Protein AF-A0A958GPY2-F1 (afdb_monomer)

Structure (mmCIF, N/CA/C/O backbone):
data_AF-A0A958GPY2-F1
#
_entry.id   AF-A0A958GPY2-F1
#
loop_
_atom_site.group_PDB
_atom_site.id
_atom_site.type_symbol
_atom_site.label_atom_id
_atom_site.label_alt_id
_atom_site.label_comp_id
_atom_site.label_asym_id
_atom_site.label_entity_id
_atom_site.label_seq_id
_atom_site.pdbx_PDB_ins_code
_atom_site.Cartn_x
_atom_site.Cartn_y
_atom_site.Cartn_z
_atom_site.occupancy
_atom_site.B_iso_or_equiv
_atom_site.auth_seq_id
_atom_site.auth_comp_id
_atom_site.auth_asym_id
_atom_site.auth_atom_id
_atom_site.pdbx_PDB_model_num
ATOM 1 N N . MET A 1 1 ? -45.887 12.582 33.274 1.00 48.97 1 MET A N 1
ATOM 2 C CA . MET A 1 1 ? -44.550 12.176 33.762 1.00 48.97 1 MET A CA 1
ATOM 3 C C . MET A 1 1 ? -43.870 11.340 32.690 1.00 48.97 1 MET A C 1
ATOM 5 O O . MET A 1 1 ? -44.564 10.634 31.978 1.00 48.97 1 MET A O 1
ATOM 9 N N . SER A 1 2 ? -42.542 11.428 32.622 1.00 44.31 2 SER A N 1
ATOM 10 C CA . SER A 1 2 ? -41.626 10.800 31.658 1.00 44.31 2 SER A CA 1
ATOM 11 C C . SER A 1 2 ? -41.470 11.528 30.321 1.00 44.31 2 SER A C 1
ATOM 13 O O . SER A 1 2 ? -42.212 11.344 29.361 1.00 44.31 2 SER A O 1
ATOM 15 N N . LYS A 1 3 ? -40.467 12.408 30.313 1.00 44.25 3 LYS A N 1
ATOM 16 C CA . LYS A 1 3 ? -39.915 13.066 29.138 1.00 44.25 3 LYS A CA 1
ATOM 17 C C . LYS A 1 3 ? -39.282 12.006 28.230 1.00 44.25 3 LYS A C 1
ATOM 19 O O . LYS A 1 3 ? -38.476 11.206 28.693 1.00 44.25 3 LYS A O 1
ATOM 24 N N . LEU A 1 4 ? -39.596 12.061 26.938 1.00 57.66 4 LEU A N 1
ATOM 25 C CA . LEU A 1 4 ? -38.785 11.472 25.873 1.00 57.66 4 LEU A CA 1
ATOM 26 C C . LEU A 1 4 ? -37.444 12.213 25.833 1.00 57.66 4 LEU A C 1
ATOM 28 O O . LEU A 1 4 ? -37.274 13.196 25.115 1.00 57.66 4 LEU A O 1
ATOM 32 N N . GLN A 1 5 ? -36.510 11.769 26.668 1.00 51.25 5 GLN A N 1
ATOM 33 C CA . GLN A 1 5 ? -35.133 12.229 26.648 1.00 51.25 5 GLN A CA 1
ATOM 34 C C . GLN A 1 5 ? -34.439 11.537 25.474 1.00 51.25 5 GLN A C 1
ATOM 36 O O . GLN A 1 5 ? -34.057 10.371 25.550 1.00 51.25 5 GLN A O 1
ATOM 41 N N . LYS A 1 6 ? -34.338 12.258 24.350 1.00 50.97 6 LYS A N 1
ATOM 42 C CA . LYS A 1 6 ? -33.387 11.926 23.285 1.00 50.97 6 LYS A CA 1
ATOM 43 C C . LYS A 1 6 ? -31.999 11.785 23.926 1.00 50.97 6 LYS A C 1
ATOM 45 O O . LYS A 1 6 ? -31.639 12.658 24.718 1.00 50.97 6 LYS A O 1
ATOM 50 N N . PRO A 1 7 ? -31.215 10.742 23.603 1.00 49.75 7 PRO A N 1
ATOM 51 C CA . PRO A 1 7 ? -29.823 10.686 24.014 1.00 49.75 7 PRO A CA 1
ATOM 52 C C . PRO A 1 7 ? -29.046 11.733 23.208 1.00 49.75 7 PRO A C 1
ATOM 54 O O . PRO A 1 7 ? -28.557 11.480 22.109 1.00 49.75 7 PRO A O 1
ATOM 57 N N . GLU A 1 8 ? -28.995 12.946 23.744 1.00 53.12 8 GLU A N 1
ATOM 58 C CA . GLU A 1 8 ? -28.020 13.960 23.376 1.00 53.12 8 GLU A CA 1
ATOM 59 C C . GLU A 1 8 ? -26.649 13.478 23.869 1.00 53.12 8 GLU A C 1
ATOM 61 O O . GLU A 1 8 ? -26.471 13.235 25.061 1.00 53.12 8 GLU A O 1
ATOM 66 N N . GLY A 1 9 ? -25.686 13.308 22.957 1.00 47.44 9 GLY A N 1
ATOM 67 C CA . GLY A 1 9 ? -24.275 13.237 23.347 1.00 47.44 9 GLY A CA 1
ATOM 68 C C . GLY A 1 9 ? -23.523 11.918 23.156 1.00 47.44 9 GLY A C 1
ATOM 69 O O . GLY A 1 9 ? -22.598 11.660 23.916 1.00 47.44 9 GLY A O 1
ATOM 70 N N . GLN A 1 10 ? -23.789 11.128 22.110 1.00 43.34 10 GLN A N 1
ATOM 71 C CA . GLN A 1 10 ? -22.676 10.390 21.488 1.00 43.34 10 GLN A CA 1
ATOM 72 C C . GLN A 1 10 ? -21.969 11.324 20.506 1.00 43.34 10 GLN A C 1
ATOM 74 O O . GLN A 1 10 ? -22.075 11.188 19.291 1.00 43.34 10 GLN A O 1
ATOM 79 N N . VAL A 1 11 ? -21.240 12.304 21.046 1.00 50.75 11 VAL A N 1
ATOM 80 C CA . VAL A 1 11 ? -20.065 12.800 20.332 1.00 50.75 11 VAL A CA 1
ATOM 81 C C . VAL A 1 11 ? -19.183 11.568 20.214 1.00 50.75 11 VAL A C 1
ATOM 83 O O . VAL A 1 11 ? -18.716 11.049 21.226 1.00 50.75 11 VAL A O 1
ATOM 86 N N . THR A 1 12 ? -19.070 11.011 19.011 1.00 55.09 12 THR A N 1
ATOM 87 C CA . THR A 1 12 ? -18.103 9.961 18.710 1.00 55.09 12 THR A CA 1
ATOM 88 C C . THR A 1 12 ? -16.748 10.501 19.137 1.00 55.09 12 THR A C 1
ATOM 90 O O . THR A 1 12 ? -16.161 11.308 18.420 1.00 55.09 12 THR A O 1
ATOM 93 N N . VAL A 1 13 ? -16.276 10.133 20.329 1.00 56.69 13 VAL A N 1
ATOM 94 C CA . VAL A 1 13 ? -14.885 10.345 20.712 1.00 56.69 13 VAL A CA 1
ATOM 95 C C . VAL A 1 13 ? -14.119 9.415 19.789 1.00 56.69 13 VAL A C 1
ATOM 97 O O . VAL A 1 13 ? -13.968 8.225 20.062 1.00 56.69 13 VAL A O 1
ATOM 100 N N . VAL A 1 14 ? -13.783 9.925 18.605 1.00 62.81 14 VAL A N 1
ATOM 101 C CA . VAL A 1 14 ? -12.861 9.255 17.707 1.00 62.81 14 VAL A CA 1
ATOM 102 C C . VAL A 1 14 ? -11.581 9.163 18.515 1.00 62.81 14 VAL A C 1
ATOM 104 O O . VAL A 1 14 ? -11.037 10.175 18.945 1.00 62.81 14 VAL A O 1
ATOM 107 N N . ASP A 1 15 ? -11.191 7.936 18.837 1.00 77.19 15 ASP A N 1
ATOM 108 C CA . ASP A 1 15 ? -9.943 7.661 19.531 1.00 77.19 15 ASP A CA 1
ATOM 109 C C . ASP A 1 15 ? -8.811 8.401 18.790 1.00 77.19 15 ASP A C 1
ATOM 111 O O . ASP A 1 15 ? -8.599 8.121 17.601 1.00 77.19 15 ASP A O 1
ATOM 115 N N . PRO A 1 16 ? -8.109 9.347 19.443 1.00 82.31 16 PRO A N 1
ATOM 116 C CA . PRO A 1 16 ? -7.062 10.136 18.803 1.00 82.31 16 PRO A CA 1
ATOM 117 C C . PRO A 1 16 ? -5.996 9.268 18.123 1.00 82.31 16 PRO A C 1
ATOM 119 O O . PRO A 1 16 ? -5.425 9.665 17.106 1.00 82.31 16 PRO A O 1
ATOM 122 N N . GLU A 1 17 ? -5.747 8.057 18.637 1.00 83.88 17 GLU A N 1
ATOM 123 C CA . GLU A 1 17 ? -4.808 7.121 18.022 1.00 83.88 17 GLU A CA 1
ATOM 124 C C . GLU A 1 17 ? -5.321 6.593 16.672 1.00 83.88 17 GLU A C 1
ATOM 126 O O . GLU A 1 17 ? -4.564 6.532 15.695 1.00 83.88 17 GLU A O 1
ATOM 131 N N . ARG A 1 18 ? -6.617 6.260 16.592 1.00 85.31 18 ARG A N 1
ATOM 132 C CA . ARG A 1 18 ? -7.281 5.785 15.365 1.00 85.31 18 ARG A CA 1
ATOM 133 C C . ARG A 1 18 ? -7.282 6.854 14.283 1.00 85.31 18 ARG A C 1
ATOM 135 O O . ARG A 1 18 ? -6.992 6.555 13.125 1.00 85.31 18 ARG A O 1
ATOM 142 N N . GLU A 1 19 ? -7.570 8.093 14.663 1.00 86.62 19 GLU A N 1
ATOM 143 C CA . GLU A 1 19 ? -7.568 9.228 13.741 1.00 86.62 19 GLU A CA 1
ATOM 144 C C . GLU A 1 19 ? -6.160 9.521 13.214 1.00 86.62 19 GLU A C 1
ATOM 146 O O . GLU A 1 19 ? -5.962 9.665 12.006 1.00 86.62 19 GLU A O 1
ATOM 151 N N . ALA A 1 20 ? -5.153 9.503 14.092 1.00 88.69 20 ALA A N 1
ATOM 152 C CA . ALA A 1 20 ? -3.765 9.694 13.694 1.00 88.69 20 ALA A CA 1
ATOM 153 C C . ALA A 1 20 ? -3.267 8.579 12.753 1.00 88.69 20 ALA A C 1
ATOM 155 O O . ALA A 1 20 ? -2.532 8.855 11.802 1.00 88.69 20 ALA A O 1
ATOM 156 N N . ALA A 1 21 ? -3.669 7.325 12.983 1.00 87.06 21 ALA A N 1
ATOM 157 C CA . ALA A 1 21 ? -3.341 6.203 12.099 1.00 87.06 21 ALA A CA 1
ATOM 158 C C . ALA A 1 21 ? -3.999 6.323 10.728 1.00 87.06 21 ALA A C 1
ATOM 160 O O . ALA A 1 21 ? -3.343 6.094 9.707 1.00 87.06 21 ALA A O 1
ATOM 161 N N . LEU A 1 22 ? -5.267 6.735 10.688 1.00 89.00 22 LEU A N 1
ATOM 162 C CA . LEU A 1 22 ? -5.959 6.997 9.435 1.00 89.00 22 LEU A CA 1
ATOM 163 C C . LEU A 1 22 ? -5.300 8.149 8.670 1.00 89.00 22 LEU A C 1
ATOM 165 O O . LEU A 1 22 ? -5.066 8.024 7.470 1.00 89.00 22 LEU A O 1
ATOM 169 N N . ALA A 1 23 ? -4.947 9.240 9.353 1.00 91.31 23 ALA A N 1
ATOM 170 C CA . ALA A 1 23 ? -4.275 10.384 8.746 1.00 91.31 23 ALA A CA 1
ATOM 171 C C . ALA A 1 23 ? -2.906 10.002 8.158 1.00 91.31 23 ALA A C 1
ATOM 173 O O . ALA A 1 23 ? -2.614 10.348 7.012 1.00 91.31 23 ALA A O 1
ATOM 174 N N . ARG A 1 24 ? -2.089 9.231 8.895 1.00 91.56 24 ARG A N 1
ATOM 175 C CA . ARG A 1 24 ? -0.813 8.696 8.384 1.00 91.56 24 ARG A CA 1
ATOM 176 C C . ARG A 1 24 ? -1.021 7.786 7.175 1.00 91.56 24 ARG A C 1
ATOM 178 O O . ARG A 1 24 ? -0.339 7.957 6.169 1.00 91.56 24 ARG A O 1
ATOM 185 N N . SER A 1 25 ? -1.981 6.867 7.259 1.00 89.88 25 SER A N 1
ATOM 186 C CA . SER A 1 25 ? -2.289 5.917 6.183 1.00 89.88 25 SER A CA 1
ATOM 187 C C . SER A 1 25 ? -2.767 6.621 4.914 1.00 89.88 25 SER A C 1
ATOM 189 O O . SER A 1 25 ? -2.312 6.288 3.826 1.00 89.88 25 SER A O 1
ATOM 191 N N . ARG A 1 26 ? -3.638 7.631 5.042 1.00 91.06 26 ARG A N 1
ATOM 192 C CA . ARG A 1 26 ? -4.102 8.461 3.920 1.00 91.06 26 ARG A CA 1
ATOM 193 C C . ARG A 1 26 ? -2.971 9.253 3.292 1.00 91.06 26 ARG A C 1
ATOM 195 O O . ARG A 1 26 ? -2.823 9.215 2.080 1.00 91.06 26 ARG A O 1
ATOM 202 N N . LYS A 1 27 ? -2.154 9.921 4.110 1.00 90.81 27 LYS A N 1
ATOM 203 C CA . LYS A 1 27 ? -1.020 10.701 3.610 1.00 90.81 27 LYS A CA 1
ATOM 204 C C . LYS A 1 27 ? -0.045 9.818 2.835 1.00 90.81 27 LYS A C 1
ATOM 206 O O . LYS A 1 27 ? 0.393 10.202 1.761 1.00 90.81 27 LYS A O 1
ATOM 211 N N . LEU A 1 28 ? 0.276 8.633 3.357 1.00 88.06 28 LEU A N 1
ATOM 212 C CA . LEU A 1 28 ? 1.123 7.679 2.641 1.00 88.06 28 LEU A CA 1
ATOM 213 C C . LEU A 1 28 ? 0.460 7.177 1.360 1.00 88.06 28 LEU A C 1
ATOM 215 O O . LEU A 1 28 ? 1.112 7.173 0.328 1.00 88.06 28 LEU A O 1
ATOM 219 N N . ALA A 1 29 ? -0.825 6.828 1.392 1.00 87.50 29 ALA A N 1
ATOM 220 C CA . ALA A 1 29 ? -1.544 6.389 0.201 1.00 87.50 29 ALA A CA 1
ATOM 221 C C . ALA A 1 29 ? -1.609 7.463 -0.897 1.00 87.50 29 ALA A C 1
ATOM 223 O O . ALA A 1 29 ? -1.412 7.164 -2.070 1.00 87.50 29 ALA A O 1
ATOM 224 N N . GLU A 1 30 ? -1.849 8.722 -0.528 1.00 87.50 30 GLU A N 1
ATOM 225 C CA . GLU A 1 30 ? -1.818 9.845 -1.466 1.00 87.50 30 GLU A CA 1
ATOM 226 C C . GLU A 1 30 ? -0.424 10.032 -2.061 1.00 87.50 30 GLU A C 1
ATOM 228 O O . GLU A 1 30 ? -0.301 10.242 -3.269 1.00 87.50 30 GLU A O 1
ATOM 233 N N . LEU A 1 31 ? 0.617 9.903 -1.232 1.00 87.06 31 LEU A N 1
ATOM 234 C CA . LEU A 1 31 ? 1.997 9.996 -1.689 1.00 87.06 31 LEU A CA 1
ATOM 235 C C . LEU A 1 31 ? 2.343 8.873 -2.681 1.00 87.06 31 LEU A C 1
ATOM 237 O O . LEU A 1 31 ? 2.897 9.130 -3.753 1.00 87.06 31 LEU A O 1
ATOM 241 N N . LEU A 1 32 ? 1.977 7.639 -2.346 1.00 83.81 32 LEU A N 1
ATOM 242 C CA . LEU A 1 32 ? 2.304 6.449 -3.128 1.00 83.81 32 LEU A CA 1
ATOM 243 C C . LEU A 1 32 ? 1.545 6.381 -4.448 1.00 83.81 32 LEU A C 1
ATOM 245 O O . LEU A 1 32 ? 2.177 6.165 -5.477 1.00 83.81 32 LEU A O 1
ATOM 249 N N . ASP A 1 33 ? 0.248 6.710 -4.440 1.00 82.50 33 ASP A N 1
ATOM 250 C CA . ASP A 1 33 ? -0.633 6.445 -5.582 1.00 82.50 33 ASP A CA 1
ATOM 251 C C . ASP A 1 33 ? -1.049 7.711 -6.361 1.00 82.50 33 ASP A C 1
ATOM 253 O O . ASP A 1 33 ? -1.626 7.605 -7.447 1.00 82.50 33 ASP A O 1
ATOM 257 N N . SER A 1 34 ? -0.928 8.924 -5.789 1.00 80.25 34 SER A N 1
ATOM 258 C CA . SER A 1 34 ? -1.642 10.114 -6.312 1.00 80.25 34 SER A CA 1
ATOM 259 C C . SER A 1 34 ? -0.948 11.484 -6.160 1.00 80.25 34 SER A C 1
ATOM 261 O O . SER A 1 34 ? -1.630 12.509 -6.272 1.00 80.25 34 SER A O 1
ATOM 263 N N . 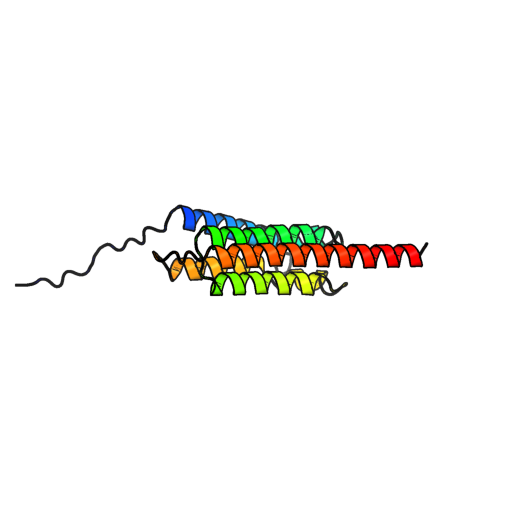THR A 1 35 ? 0.372 11.532 -5.955 1.00 80.38 35 THR A N 1
ATOM 264 C CA . THR A 1 35 ? 1.135 12.783 -5.730 1.00 80.38 35 THR A CA 1
ATOM 265 C C . THR A 1 35 ? 1.090 13.772 -6.900 1.00 80.38 35 THR A C 1
ATOM 267 O O . THR A 1 35 ? 0.865 14.964 -6.695 1.00 80.38 35 THR A O 1
ATOM 270 N N . PHE A 1 36 ? 1.303 13.308 -8.130 1.00 75.00 36 PHE A N 1
ATOM 271 C CA . PHE A 1 36 ? 1.476 14.137 -9.322 1.00 75.00 36 PHE A CA 1
ATOM 272 C C . PHE A 1 36 ? 0.287 13.989 -10.273 1.00 75.00 36 PHE A C 1
ATOM 274 O O . PHE A 1 36 ? -0.128 12.882 -10.603 1.00 75.00 36 PHE A O 1
ATOM 281 N N . GLN A 1 37 ? -0.271 15.105 -10.746 1.00 76.69 37 GLN A N 1
ATOM 282 C CA . GLN A 1 37 ? -1.277 15.087 -11.808 1.00 76.69 37 GLN A CA 1
ATOM 283 C C . GLN A 1 37 ? -0.590 15.163 -13.172 1.00 76.69 37 GLN A C 1
ATOM 285 O O . GLN A 1 37 ? 0.245 16.039 -13.395 1.00 76.69 37 GLN A O 1
ATOM 290 N N . VAL A 1 38 ? -0.960 14.270 -14.091 1.00 70.25 38 VAL A N 1
ATOM 291 C CA . VAL A 1 38 ? -0.412 14.286 -15.451 1.00 70.25 38 VAL A CA 1
ATOM 292 C C . VAL A 1 38 ? -1.030 15.452 -16.225 1.00 70.25 38 VAL A C 1
ATOM 294 O O . VAL A 1 38 ? -2.258 15.487 -16.374 1.00 70.25 38 VAL A O 1
ATOM 297 N N . PRO A 1 39 ? -0.226 16.402 -16.740 1.00 61.41 39 PRO A N 1
ATOM 298 C CA . PRO A 1 39 ? -0.743 17.528 -17.508 1.00 61.41 39 PRO A CA 1
ATOM 299 C C . PRO A 1 39 ? -1.511 17.028 -18.740 1.00 61.41 39 PRO A C 1
ATOM 301 O O . PRO A 1 39 ? -1.032 16.173 -19.478 1.00 61.41 39 PRO A O 1
ATOM 304 N N . GLY A 1 40 ? -2.726 17.543 -18.945 1.00 71.44 40 GLY A N 1
ATOM 305 C CA . GLY A 1 40 ? -3.605 17.130 -20.046 1.00 71.44 40 GLY A CA 1
ATOM 306 C C . GLY A 1 40 ? -4.510 15.926 -19.755 1.00 71.44 40 GLY A C 1
ATOM 307 O O . GLY A 1 40 ? -5.297 15.554 -20.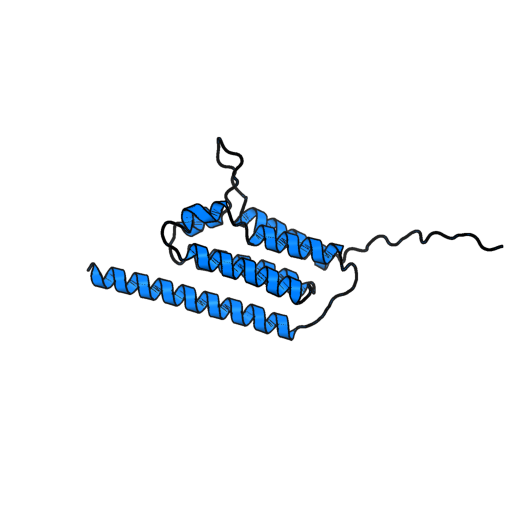622 1.00 71.44 40 GLY A O 1
ATOM 308 N N . THR A 1 41 ? -4.468 15.337 -18.551 1.00 74.06 41 THR A N 1
ATOM 309 C CA . THR A 1 41 ? -5.407 14.273 -18.149 1.00 74.06 41 THR A CA 1
ATOM 310 C C . THR A 1 41 ? -5.938 14.458 -16.717 1.00 74.06 41 THR A C 1
ATOM 312 O O . THR A 1 41 ? -5.428 15.257 -15.930 1.00 74.06 41 THR A O 1
ATOM 315 N N . ASN A 1 42 ? -6.973 13.692 -16.353 1.00 72.56 42 ASN A N 1
ATOM 316 C CA . ASN A 1 42 ? -7.470 13.600 -14.971 1.00 72.56 42 ASN A CA 1
ATOM 317 C C . ASN A 1 42 ? -6.736 12.527 -14.142 1.00 72.56 42 ASN A C 1
ATOM 319 O O . ASN A 1 42 ? -7.127 12.250 -13.005 1.00 72.56 42 ASN A O 1
ATOM 323 N N . PHE A 1 43 ? -5.697 11.899 -14.701 1.00 69.50 43 PHE A N 1
ATOM 324 C CA . PHE A 1 43 ? -4.956 10.843 -14.025 1.00 69.50 43 PHE A CA 1
ATOM 325 C C . PHE A 1 43 ? -3.936 11.428 -13.047 1.00 69.50 43 PHE A C 1
ATOM 327 O O . PHE A 1 43 ? -3.268 12.431 -13.313 1.00 69.50 43 PHE A O 1
ATOM 334 N N . ARG A 1 44 ? -3.840 10.777 -11.885 1.00 74.94 44 ARG A N 1
ATOM 335 C CA . ARG A 1 44 ? -2.860 11.080 -10.842 1.00 74.94 44 ARG A CA 1
ATOM 336 C C . ARG A 1 44 ? -1.957 9.878 -10.662 1.00 74.94 44 ARG A C 1
ATOM 338 O O . ARG A 1 44 ? -2.482 8.780 -10.477 1.00 74.94 44 ARG A O 1
ATOM 345 N N . ILE A 1 45 ? -0.662 10.141 -10.682 1.00 72.50 45 ILE A N 1
ATOM 346 C CA . ILE A 1 45 ? 0.432 9.197 -10.522 1.00 72.50 45 ILE A CA 1
ATOM 347 C C . IL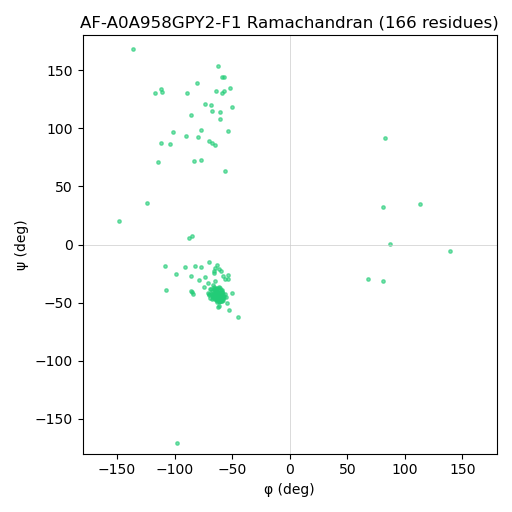E A 1 45 ? 1.104 9.507 -9.190 1.00 72.50 45 ILE A C 1
ATOM 349 O O . ILE A 1 45 ? 1.355 10.674 -8.895 1.00 72.50 45 ILE A O 1
ATOM 353 N N . GLY A 1 46 ? 1.393 8.507 -8.371 1.00 75.69 46 GLY A N 1
ATOM 354 C CA . GLY A 1 46 ? 2.172 8.734 -7.162 1.00 75.69 46 GLY A CA 1
ATOM 355 C C . GLY A 1 46 ? 3.646 8.399 -7.325 1.00 75.69 46 GLY A C 1
ATOM 356 O O . GLY A 1 46 ? 4.151 8.213 -8.430 1.00 75.69 46 GLY A O 1
ATOM 357 N N . VAL A 1 47 ? 4.359 8.398 -6.204 1.00 77.62 47 VAL A N 1
ATOM 358 C CA . VAL A 1 47 ? 5.807 8.171 -6.191 1.00 77.62 47 VAL A CA 1
ATOM 359 C C . VAL A 1 47 ? 6.147 6.745 -6.649 1.00 77.62 47 VAL A C 1
ATOM 361 O O . VAL A 1 47 ? 7.237 6.538 -7.173 1.00 77.62 47 VAL A O 1
ATOM 364 N N . GLU A 1 48 ? 5.214 5.791 -6.546 1.00 73.81 48 GLU A N 1
ATOM 365 C CA . GLU A 1 48 ? 5.411 4.406 -6.998 1.00 73.81 48 GLU A CA 1
ATOM 366 C C . GLU A 1 48 ? 5.832 4.316 -8.463 1.00 73.81 48 GLU A C 1
ATOM 368 O O . GLU A 1 48 ? 6.855 3.703 -8.737 1.00 73.81 48 GLU A O 1
ATOM 373 N N . ALA A 1 49 ? 5.191 5.052 -9.373 1.00 70.38 49 ALA A N 1
ATOM 374 C CA . ALA A 1 49 ? 5.555 5.015 -10.793 1.00 70.38 49 ALA A CA 1
ATOM 375 C C . ALA A 1 49 ? 6.969 5.549 -11.089 1.00 70.38 49 ALA A C 1
ATOM 377 O O . ALA A 1 49 ? 7.530 5.282 -12.146 1.00 70.38 49 ALA A O 1
ATOM 378 N N . ILE A 1 50 ? 7.551 6.343 -10.182 1.00 73.94 50 ILE A N 1
ATOM 379 C CA . ILE A 1 50 ? 8.939 6.807 -10.305 1.00 73.94 50 ILE A CA 1
ATOM 380 C C . ILE A 1 50 ? 9.890 5.741 -9.755 1.00 73.94 50 ILE A C 1
ATOM 382 O O .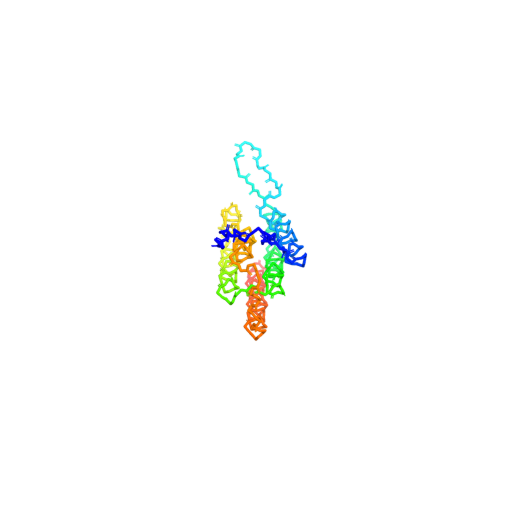 ILE A 1 50 ? 10.933 5.483 -10.352 1.00 73.94 50 ILE A O 1
ATOM 386 N N . ILE A 1 51 ? 9.547 5.123 -8.620 1.00 70.19 51 ILE A N 1
ATOM 387 C CA . ILE A 1 51 ? 10.374 4.083 -7.993 1.00 70.19 51 ILE A CA 1
ATOM 388 C C . ILE A 1 51 ? 10.338 2.789 -8.836 1.00 70.19 51 ILE A C 1
ATOM 390 O O . ILE A 1 51 ? 11.362 2.120 -8.952 1.00 70.19 51 ILE A O 1
ATOM 394 N N . GLY A 1 52 ? 9.213 2.487 -9.495 1.00 64.88 52 GLY A N 1
ATOM 395 C CA . GLY A 1 52 ? 9.013 1.348 -10.400 1.00 64.88 52 GLY A CA 1
ATOM 396 C C . GLY A 1 52 ? 9.927 1.341 -11.630 1.00 64.88 52 GLY A C 1
ATOM 397 O O . GLY A 1 52 ? 10.239 0.279 -12.156 1.00 64.88 52 GLY A O 1
ATOM 398 N N . LEU A 1 53 ? 10.491 2.494 -12.017 1.00 67.88 53 LEU A N 1
ATOM 399 C CA . LEU A 1 53 ? 11.502 2.573 -13.084 1.00 67.88 53 LEU A CA 1
ATOM 400 C C . LEU A 1 53 ? 12.796 1.810 -12.752 1.00 67.88 53 LEU A C 1
ATOM 402 O O . LEU A 1 53 ? 13.600 1.539 -13.646 1.00 67.88 53 LEU A O 1
ATOM 406 N N . LEU A 1 54 ? 13.027 1.494 -11.474 1.00 68.69 54 LEU A N 1
ATOM 407 C CA . LEU A 1 54 ? 14.142 0.670 -11.020 1.00 68.69 54 LEU A CA 1
ATOM 408 C C . LEU A 1 54 ? 13.648 -0.758 -10.737 1.00 68.69 54 LEU A C 1
ATOM 410 O O . LEU A 1 54 ? 13.163 -1.016 -9.629 1.00 68.69 54 LEU A O 1
ATOM 414 N N . PRO A 1 55 ? 13.803 -1.702 -11.686 1.00 66.31 55 PRO A N 1
ATOM 415 C CA . PRO A 1 55 ? 13.283 -3.057 -11.530 1.00 66.31 55 PRO A CA 1
ATOM 416 C C . PRO A 1 55 ? 13.840 -3.729 -10.268 1.00 66.31 55 PRO A C 1
ATOM 418 O O . PRO A 1 55 ? 15.044 -3.687 -9.998 1.00 66.31 55 PRO A O 1
ATOM 421 N N . GLY A 1 56 ? 12.953 -4.330 -9.470 1.00 66.06 56 GLY A N 1
ATOM 422 C CA . GLY A 1 56 ? 13.281 -5.029 -8.224 1.00 66.06 56 GLY A CA 1
ATOM 423 C C . GLY A 1 56 ? 13.470 -4.135 -6.989 1.00 66.06 56 GLY A C 1
ATOM 424 O O . GLY A 1 56 ? 13.142 -4.565 -5.884 1.00 66.06 56 GLY A O 1
ATOM 425 N N . VAL A 1 57 ? 13.950 -2.892 -7.135 1.00 70.44 57 VAL A N 1
ATOM 426 C CA . VAL A 1 57 ? 14.040 -1.926 -6.015 1.00 70.44 57 VAL A CA 1
ATOM 427 C C . VAL A 1 57 ? 12.708 -1.200 -5.827 1.00 70.44 57 VAL A C 1
ATOM 429 O O . VAL A 1 57 ? 12.254 -1.040 -4.692 1.00 70.44 57 VAL A O 1
ATOM 432 N N . GLY A 1 58 ? 12.076 -0.828 -6.945 1.00 70.62 58 GLY A N 1
ATOM 433 C CA . GLY A 1 58 ? 10.722 -0.287 -7.038 1.00 70.62 58 GLY A CA 1
ATOM 434 C C . GLY A 1 58 ? 9.717 -1.043 -6.193 1.00 70.62 58 GLY A C 1
ATOM 435 O O . GLY A 1 58 ? 9.172 -0.534 -5.208 1.00 70.62 58 GLY A O 1
ATOM 436 N N . ASP A 1 59 ? 9.576 -2.310 -6.554 1.00 73.25 59 ASP A N 1
ATOM 437 C CA . ASP A 1 59 ? 8.583 -3.224 -6.006 1.00 73.25 59 ASP A CA 1
ATOM 438 C C . ASP A 1 59 ? 8.807 -3.490 -4.516 1.00 73.25 59 ASP A C 1
ATOM 440 O O . ASP A 1 59 ? 7.853 -3.572 -3.738 1.00 73.25 59 ASP A O 1
ATOM 444 N N . ALA A 1 60 ? 10.071 -3.588 -4.088 1.00 75.06 60 ALA A N 1
ATOM 445 C CA . ALA A 1 60 ? 10.423 -3.824 -2.693 1.00 75.06 60 ALA A CA 1
ATOM 446 C C . ALA A 1 60 ? 10.038 -2.633 -1.801 1.00 75.06 60 ALA A C 1
ATOM 448 O O . ALA A 1 60 ? 9.453 -2.821 -0.730 1.00 75.06 60 ALA A O 1
ATOM 449 N N . VAL A 1 61 ? 10.338 -1.405 -2.241 1.00 79.44 61 VAL A N 1
ATOM 450 C CA . VAL A 1 61 ? 10.022 -0.185 -1.485 1.00 79.44 61 VAL A CA 1
ATOM 451 C C . VAL A 1 61 ? 8.512 0.052 -1.440 1.00 79.44 61 VAL A C 1
ATOM 453 O O . VAL A 1 61 ? 7.977 0.292 -0.355 1.00 79.44 61 VAL A O 1
ATOM 456 N N . SER A 1 62 ? 7.812 -0.073 -2.573 1.00 77.75 62 SER A N 1
ATOM 457 C CA . SER A 1 62 ? 6.346 0.049 -2.623 1.00 77.75 62 SER A CA 1
ATOM 458 C C . SER A 1 62 ? 5.666 -0.994 -1.725 1.00 77.75 62 SER A C 1
ATOM 460 O O . SER A 1 62 ? 4.863 -0.642 -0.855 1.00 77.75 62 SER A O 1
ATOM 462 N N . SER A 1 63 ? 6.065 -2.267 -1.824 1.00 80.31 63 SER A N 1
ATOM 463 C CA . SER A 1 63 ? 5.495 -3.346 -1.004 1.00 80.31 63 SER A CA 1
ATOM 464 C C . SER A 1 63 ? 5.732 -3.127 0.493 1.00 80.31 63 SER A C 1
ATOM 466 O O . SER A 1 63 ? 4.861 -3.411 1.325 1.00 80.31 63 SER A O 1
ATOM 468 N N . MET A 1 64 ? 6.897 -2.588 0.866 1.00 82.69 64 MET A N 1
ATOM 469 C CA . MET A 1 64 ? 7.222 -2.262 2.254 1.00 82.69 64 MET A CA 1
ATOM 470 C C . MET A 1 64 ? 6.338 -1.128 2.795 1.00 82.69 64 MET A C 1
ATOM 472 O O . MET A 1 64 ? 5.812 -1.234 3.907 1.00 82.69 64 MET A O 1
ATOM 476 N N . LEU A 1 65 ? 6.118 -0.072 2.008 1.00 85.12 65 LEU A N 1
ATOM 477 C CA . LEU A 1 65 ? 5.255 1.051 2.392 1.00 85.12 65 LEU A CA 1
ATOM 478 C C . LEU A 1 65 ? 3.771 0.650 2.435 1.00 85.12 65 LEU A C 1
ATOM 480 O O . LEU A 1 65 ? 3.062 0.997 3.383 1.00 85.12 65 LEU A O 1
ATOM 484 N N . SER A 1 66 ? 3.331 -0.184 1.497 1.00 85.50 66 SER A N 1
ATOM 485 C CA . SER A 1 66 ? 2.008 -0.813 1.497 1.00 85.50 66 SER A CA 1
ATOM 486 C C . SER A 1 66 ? 1.763 -1.649 2.759 1.00 85.50 66 SER A C 1
ATOM 488 O O . SER A 1 66 ? 0.719 -1.548 3.416 1.00 85.50 66 SER A O 1
ATOM 490 N N . THR A 1 67 ? 2.761 -2.443 3.157 1.00 86.19 67 THR A N 1
ATOM 491 C CA . THR A 1 67 ? 2.717 -3.264 4.377 1.00 86.19 67 THR A CA 1
ATOM 492 C C . THR A 1 67 ? 2.642 -2.399 5.639 1.00 86.19 67 THR A C 1
ATOM 494 O O . THR A 1 67 ? 1.992 -2.784 6.612 1.00 86.19 67 THR A O 1
ATOM 497 N N . TYR A 1 68 ? 3.231 -1.199 5.635 1.00 89.00 68 TYR A N 1
ATOM 498 C CA . TYR A 1 68 ? 3.112 -0.262 6.754 1.00 89.00 68 TYR A CA 1
ATOM 499 C C . TYR A 1 68 ? 1.672 0.243 6.955 1.00 89.00 68 TYR A C 1
ATOM 501 O O . TYR A 1 68 ? 1.210 0.330 8.093 1.00 89.00 68 TYR A O 1
ATOM 509 N N . ILE A 1 69 ? 0.921 0.506 5.879 1.00 88.25 69 ILE A N 1
ATOM 510 C CA . ILE A 1 69 ? -0.503 0.883 5.975 1.00 88.25 69 ILE A CA 1
ATOM 511 C C . ILE A 1 69 ? -1.324 -0.260 6.593 1.00 88.25 69 ILE A C 1
ATOM 513 O O . ILE A 1 69 ? -2.177 -0.032 7.455 1.00 88.25 69 ILE A O 1
ATOM 517 N N . LEU A 1 70 ? -1.037 -1.506 6.201 1.00 88.50 70 LEU A N 1
ATOM 518 C CA . LEU A 1 70 ? -1.629 -2.696 6.818 1.00 88.50 70 LEU A CA 1
ATOM 519 C C . LEU A 1 70 ? -1.268 -2.805 8.311 1.00 88.50 70 LEU A C 1
ATOM 521 O O . LEU A 1 70 ? -2.127 -3.132 9.134 1.00 88.50 70 LEU A O 1
ATOM 525 N N . TYR A 1 71 ? -0.019 -2.497 8.669 1.00 88.44 71 TYR A N 1
ATOM 526 C CA . TYR A 1 71 ? 0.444 -2.496 10.054 1.00 88.44 71 TYR A CA 1
ATOM 527 C C . TYR A 1 71 ? -0.285 -1.453 10.912 1.00 88.44 71 TYR A C 1
ATOM 529 O O . TYR A 1 71 ? -0.770 -1.791 11.991 1.00 88.44 71 TYR A O 1
ATOM 537 N N . GLU A 1 72 ? -0.411 -0.212 10.434 1.00 87.44 72 GLU A N 1
ATOM 538 C CA . GLU A 1 72 ? -1.150 0.854 11.124 1.00 87.44 72 GLU A CA 1
ATOM 539 C C . GLU A 1 72 ? -2.613 0.461 11.352 1.00 87.44 72 GLU A C 1
ATOM 541 O O . GLU A 1 72 ? -3.101 0.563 12.479 1.00 87.44 72 GLU A O 1
ATOM 546 N N . ALA A 1 73 ? -3.289 -0.070 10.325 1.00 85.81 73 ALA A N 1
ATOM 547 C CA . ALA A 1 73 ? -4.676 -0.525 10.426 1.00 85.81 73 ALA A CA 1
ATOM 548 C C . ALA A 1 73 ? -4.872 -1.572 11.527 1.00 85.81 73 ALA A C 1
ATOM 550 O O . ALA A 1 73 ? -5.829 -1.525 12.301 1.00 85.81 73 ALA A O 1
ATOM 551 N N . ALA A 1 74 ? -3.950 -2.519 11.623 1.00 83.88 74 ALA A N 1
ATOM 552 C CA . ALA A 1 74 ? -4.032 -3.549 12.636 1.00 83.88 74 ALA A CA 1
ATOM 553 C C . ALA A 1 74 ? -3.573 -3.082 14.021 1.00 83.88 74 ALA A C 1
ATOM 555 O O . ALA A 1 74 ? -4.137 -3.552 15.009 1.00 83.88 74 ALA A O 1
ATOM 556 N N . ARG A 1 75 ? -2.624 -2.137 14.122 1.00 85.25 75 ARG A N 1
ATOM 557 C CA . ARG A 1 75 ? -2.262 -1.515 15.408 1.00 85.25 75 ARG A CA 1
ATOM 558 C C . ARG A 1 75 ? -3.475 -0.846 16.045 1.00 85.25 75 ARG A C 1
ATOM 560 O O . ARG A 1 75 ? -3.692 -0.998 17.240 1.00 85.25 75 ARG A O 1
ATOM 567 N N . VAL A 1 76 ? -4.312 -0.201 15.233 1.00 83.81 76 VAL A N 1
ATOM 568 C CA . VAL A 1 76 ? -5.549 0.436 15.707 1.00 83.81 76 VAL A CA 1
ATOM 569 C C . VAL A 1 76 ? -6.754 -0.509 15.807 1.00 83.81 76 VAL A C 1
ATOM 571 O O . VAL A 1 76 ? -7.876 -0.089 16.114 1.00 83.81 76 VAL A O 1
ATOM 574 N N . GLY A 1 77 ? -6.524 -1.809 15.605 1.00 79.94 77 GLY A N 1
ATOM 575 C CA . GLY A 1 77 ? -7.495 -2.866 15.868 1.00 79.94 77 GLY A CA 1
ATOM 576 C C . GLY A 1 77 ? -8.540 -3.077 14.773 1.00 79.94 77 GLY A C 1
ATOM 577 O O . GLY A 1 77 ? -9.675 -3.435 15.101 1.00 79.94 77 GLY A O 1
ATOM 578 N N . ALA A 1 78 ? -8.192 -2.859 13.498 1.00 83.75 78 ALA A N 1
ATOM 579 C CA . ALA A 1 78 ? -9.047 -3.235 12.371 1.00 83.75 78 ALA A CA 1
ATOM 580 C C . ALA A 1 78 ? -9.382 -4.739 12.393 1.00 83.75 78 ALA A C 1
ATOM 582 O O . ALA A 1 78 ? -8.553 -5.574 12.767 1.00 83.75 78 ALA A O 1
ATOM 583 N N . SER A 1 79 ? -10.601 -5.109 11.981 1.00 84.81 79 SER A N 1
ATOM 584 C CA . SER A 1 79 ? -11.013 -6.515 11.974 1.00 84.81 79 SER A CA 1
ATOM 585 C C . SER A 1 79 ? -10.164 -7.378 11.039 1.00 84.81 79 SER A C 1
ATOM 587 O O . SER A 1 79 ? -9.662 -6.924 10.009 1.00 84.81 79 SER A O 1
ATOM 589 N N . ARG A 1 80 ? -10.078 -8.680 11.353 1.00 82.62 80 ARG A N 1
ATOM 590 C CA . ARG A 1 80 ? -9.402 -9.680 10.506 1.00 82.62 80 ARG A CA 1
ATOM 591 C C . ARG A 1 80 ? -9.864 -9.611 9.051 1.00 82.62 80 ARG A C 1
ATOM 593 O O . ARG A 1 80 ? -9.042 -9.690 8.150 1.00 82.62 80 ARG A O 1
ATOM 600 N N . THR A 1 81 ? -11.164 -9.437 8.819 1.00 85.06 81 THR A N 1
ATOM 601 C CA . THR A 1 81 ? -11.730 -9.336 7.469 1.00 85.06 81 THR A CA 1
ATOM 602 C C . THR A 1 81 ? -11.165 -8.136 6.715 1.00 85.06 81 THR A C 1
ATOM 604 O O . THR A 1 81 ? -10.812 -8.262 5.544 1.00 85.06 81 THR A O 1
ATOM 607 N N . THR A 1 82 ? -11.040 -6.987 7.380 1.00 88.19 82 THR A N 1
ATOM 608 C CA . THR A 1 82 ? -10.448 -5.778 6.799 1.00 88.19 82 THR A CA 1
ATOM 609 C C . THR A 1 82 ? -8.960 -5.975 6.520 1.00 88.19 82 THR A C 1
ATOM 611 O O . THR A 1 82 ? -8.521 -5.686 5.412 1.00 88.19 82 THR A O 1
ATOM 614 N N . LEU A 1 83 ? -8.209 -6.575 7.448 1.00 87.50 83 LEU A N 1
ATOM 615 C CA . LEU A 1 83 ? -6.784 -6.869 7.250 1.00 87.50 83 LEU A CA 1
ATOM 616 C C . LEU A 1 83 ? -6.528 -7.849 6.103 1.00 87.50 83 LEU A C 1
ATOM 618 O O . LEU A 1 83 ? -5.640 -7.617 5.292 1.00 87.50 83 LEU A O 1
ATOM 622 N N . VAL A 1 84 ? -7.329 -8.910 5.985 1.00 88.12 84 VAL A N 1
ATOM 623 C CA . VAL A 1 84 ? -7.227 -9.870 4.873 1.00 88.12 84 VAL A CA 1
ATOM 624 C C . VAL A 1 84 ? -7.540 -9.196 3.536 1.00 88.12 84 VAL A C 1
ATOM 626 O O . VAL A 1 84 ? -6.846 -9.438 2.553 1.00 88.12 84 VAL A O 1
ATOM 629 N N . ARG A 1 85 ? -8.548 -8.316 3.486 1.00 89.62 85 ARG A N 1
ATOM 630 C CA . ARG A 1 85 ? -8.861 -7.536 2.275 1.00 89.62 85 ARG A CA 1
ATOM 631 C C . ARG A 1 85 ? -7.732 -6.585 1.904 1.00 89.62 85 ARG A C 1
ATOM 633 O O . ARG A 1 85 ? -7.396 -6.479 0.730 1.00 89.62 85 ARG A O 1
ATOM 640 N N . MET A 1 86 ? -7.150 -5.918 2.898 1.00 90.75 86 MET A N 1
ATOM 641 C CA . MET A 1 86 ? -6.023 -5.022 2.676 1.00 90.75 86 MET A CA 1
ATOM 642 C C . MET A 1 86 ? -4.804 -5.781 2.158 1.00 90.75 86 MET A C 1
ATOM 644 O O . MET A 1 86 ? -4.207 -5.375 1.167 1.00 90.75 86 MET A O 1
ATOM 648 N N . PHE A 1 87 ? -4.490 -6.922 2.773 1.00 89.62 87 PHE A N 1
ATOM 649 C CA . PHE A 1 87 ? -3.435 -7.820 2.321 1.00 89.62 87 PHE A CA 1
ATOM 650 C C . PHE A 1 87 ? -3.663 -8.305 0.882 1.00 89.62 87 PHE A C 1
ATOM 652 O O . PHE A 1 87 ? -2.738 -8.284 0.080 1.00 89.62 87 PHE A O 1
ATOM 659 N N . GLY A 1 88 ? -4.898 -8.669 0.525 1.00 89.62 88 GLY A N 1
ATOM 660 C CA . GLY A 1 88 ? -5.246 -9.058 -0.843 1.00 89.62 88 GLY A CA 1
ATOM 661 C C . GLY A 1 88 ? -5.008 -7.948 -1.872 1.00 89.62 88 GLY A C 1
ATOM 662 O O . GLY A 1 88 ? -4.544 -8.244 -2.968 1.00 89.62 88 GLY A O 1
ATOM 663 N N . ASN A 1 89 ? -5.266 -6.682 -1.519 1.00 89.69 89 ASN A N 1
ATOM 664 C CA . ASN A 1 89 ? -4.949 -5.554 -2.401 1.00 89.69 89 ASN A CA 1
ATOM 665 C C . ASN A 1 89 ? -3.439 -5.416 -2.623 1.00 89.69 89 ASN A C 1
ATOM 667 O O . ASN A 1 89 ? -3.040 -5.205 -3.759 1.00 89.69 89 ASN A O 1
ATOM 671 N N . ILE A 1 90 ? -2.626 -5.568 -1.569 1.00 87.06 90 ILE A N 1
ATOM 672 C CA . ILE A 1 90 ? -1.155 -5.524 -1.670 1.00 87.06 90 ILE A CA 1
ATOM 673 C C . ILE A 1 90 ? -0.665 -6.672 -2.549 1.00 87.06 90 ILE A C 1
ATOM 675 O O . ILE A 1 90 ? 0.084 -6.455 -3.486 1.00 87.06 90 ILE A O 1
ATOM 679 N N . LEU A 1 91 ? -1.132 -7.895 -2.288 1.00 85.56 91 LEU A N 1
ATOM 680 C CA . LEU A 1 91 ? -0.713 -9.066 -3.053 1.00 85.56 91 LEU A CA 1
ATOM 681 C C . LEU A 1 91 ? -1.055 -8.929 -4.540 1.00 85.56 91 LEU A C 1
ATOM 683 O O . LEU A 1 91 ? -0.245 -9.280 -5.389 1.00 85.56 91 LEU A O 1
ATOM 687 N N . PHE A 1 92 ? -2.251 -8.436 -4.856 1.00 85.75 92 PHE A N 1
ATOM 688 C CA . PHE A 1 92 ? -2.669 -8.225 -6.238 1.00 85.75 92 PHE A CA 1
ATOM 689 C C . PHE A 1 92 ? -1.792 -7.190 -6.948 1.00 85.75 92 PHE A C 1
ATOM 691 O O . PHE A 1 92 ? -1.380 -7.421 -8.079 1.00 85.75 92 PHE A O 1
ATOM 698 N N . ASP A 1 93 ? -1.492 -6.091 -6.262 1.00 79.81 93 ASP A N 1
ATOM 699 C CA . ASP A 1 93 ? -0.627 -5.023 -6.751 1.00 79.81 93 ASP A CA 1
ATOM 700 C C . ASP A 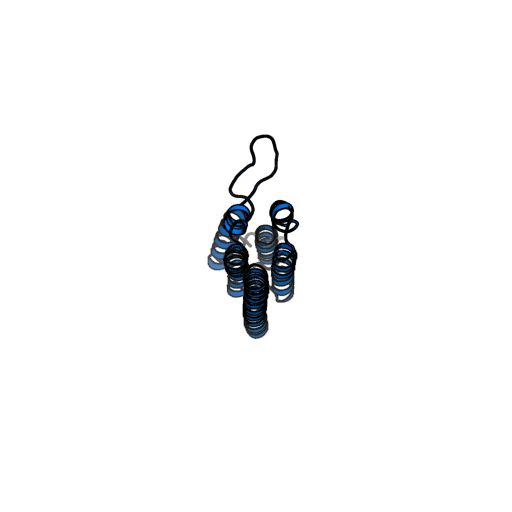1 93 ? 0.792 -5.527 -7.037 1.00 79.81 93 ASP A C 1
ATOM 702 O O . ASP A 1 93 ? 1.256 -5.469 -8.174 1.00 79.81 93 ASP A O 1
ATOM 706 N N . THR A 1 94 ? 1.414 -6.189 -6.055 1.00 78.94 94 THR A N 1
ATOM 707 C CA . THR A 1 94 ? 2.746 -6.779 -6.217 1.00 78.94 94 THR A CA 1
ATOM 708 C C . THR A 1 94 ? 2.780 -7.804 -7.354 1.00 78.94 94 THR A C 1
ATOM 710 O O . THR A 1 94 ? 3.735 -7.835 -8.119 1.00 78.94 94 THR A O 1
ATOM 713 N N . LEU A 1 95 ? 1.751 -8.649 -7.505 1.00 79.75 95 LEU A N 1
ATOM 714 C CA . LEU A 1 95 ? 1.708 -9.643 -8.585 1.00 79.75 95 LEU A CA 1
ATOM 715 C C . LEU A 1 95 ? 1.586 -9.014 -9.977 1.00 79.75 95 LEU A C 1
ATOM 717 O O . LEU A 1 95 ? 2.141 -9.558 -10.930 1.00 79.75 95 LEU A O 1
ATOM 721 N N . ILE A 1 96 ? 0.863 -7.900 -10.103 1.00 77.88 96 ILE A N 1
ATOM 722 C CA . ILE A 1 96 ? 0.772 -7.159 -11.364 1.00 77.88 96 ILE A CA 1
ATOM 723 C C . ILE A 1 96 ? 2.098 -6.467 -11.680 1.00 77.88 96 ILE A C 1
ATOM 725 O O . ILE A 1 96 ? 2.540 -6.540 -12.827 1.00 77.88 96 ILE A O 1
ATOM 729 N N . GLY A 1 97 ? 2.753 -5.875 -10.675 1.00 71.94 97 GLY A N 1
ATOM 730 C CA . GLY A 1 97 ? 4.062 -5.229 -10.823 1.00 71.94 97 GLY A CA 1
ATOM 731 C C . GLY A 1 97 ? 5.156 -6.169 -11.345 1.00 71.94 97 GLY A C 1
ATOM 732 O O . GLY A 1 97 ? 6.051 -5.747 -12.068 1.00 71.94 97 GLY A O 1
ATOM 733 N N . LEU A 1 98 ? 5.042 -7.480 -11.094 1.00 73.12 98 LEU A N 1
ATOM 734 C CA . LEU A 1 98 ? 5.992 -8.480 -11.602 1.00 73.12 98 LEU A CA 1
ATOM 735 C C . LEU A 1 98 ? 5.922 -8.718 -13.116 1.00 73.12 98 LEU A C 1
ATOM 737 O O . LEU A 1 98 ? 6.814 -9.374 -13.655 1.00 73.12 98 LEU A O 1
ATOM 741 N N . ILE A 1 99 ? 4.864 -8.274 -13.801 1.00 72.81 99 ILE A N 1
ATOM 742 C CA . ILE A 1 99 ? 4.706 -8.493 -15.240 1.00 72.81 99 ILE A CA 1
ATOM 743 C C . ILE A 1 99 ? 5.439 -7.367 -15.988 1.00 72.81 99 ILE A C 1
ATOM 745 O O . ILE A 1 99 ? 4.958 -6.229 -15.987 1.00 72.81 99 ILE A O 1
ATOM 749 N N . PRO A 1 100 ? 6.551 -7.657 -16.694 1.00 64.31 100 PRO A N 1
ATOM 750 C CA . PRO A 1 100 ? 7.276 -6.643 -17.455 1.00 64.31 100 PRO A CA 1
ATOM 751 C C . PRO A 1 100 ? 6.357 -6.001 -18.500 1.00 64.31 100 PRO A C 1
ATOM 753 O O . PRO A 1 100 ? 5.522 -6.689 -19.090 1.00 64.31 100 PRO A O 1
ATOM 756 N N . LEU A 1 101 ? 6.512 -4.697 -18.747 1.00 65.69 101 LEU A N 1
ATOM 757 C CA . LEU A 1 101 ? 5.672 -3.857 -19.624 1.00 65.69 101 LEU A CA 1
ATOM 758 C C . LEU A 1 101 ? 4.229 -3.611 -19.148 1.00 65.69 101 LEU A C 1
ATOM 760 O O . LEU A 1 101 ? 3.656 -2.577 -19.485 1.00 65.69 101 LEU A O 1
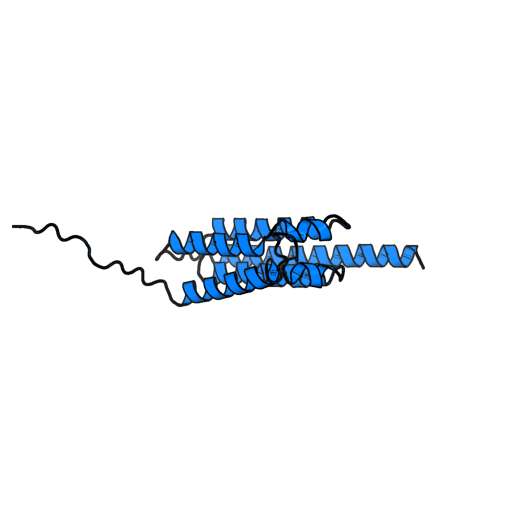ATOM 764 N N . VAL A 1 102 ? 3.621 -4.538 -18.402 1.00 62.47 102 VAL A N 1
ATOM 765 C CA . VAL A 1 102 ? 2.251 -4.387 -17.885 1.00 62.47 102 VAL A CA 1
ATOM 766 C C . VAL A 1 102 ? 2.250 -3.626 -16.562 1.00 62.47 102 VAL A C 1
ATOM 768 O O . VAL A 1 102 ? 1.388 -2.768 -16.398 1.00 62.47 102 VAL A O 1
ATOM 771 N N . GLY A 1 103 ? 3.218 -3.883 -15.673 1.00 56.00 103 GLY A N 1
ATOM 772 C CA . GLY A 1 103 ? 3.372 -3.191 -14.384 1.00 56.00 103 GLY A CA 1
ATOM 773 C C . GLY A 1 103 ? 3.406 -1.667 -14.536 1.00 56.00 103 GLY A C 1
ATOM 774 O O . GLY A 1 103 ? 2.504 -0.989 -14.054 1.00 56.00 103 GLY A O 1
ATOM 775 N N . ASP A 1 104 ? 4.330 -1.148 -15.352 1.00 60.44 104 ASP A N 1
ATOM 776 C CA . ASP A 1 104 ? 4.490 0.296 -15.610 1.00 60.44 104 ASP A CA 1
ATOM 777 C C . ASP A 1 104 ? 3.217 0.985 -16.142 1.00 60.44 104 ASP A C 1
ATOM 779 O O . ASP A 1 104 ? 3.004 2.174 -15.913 1.00 60.44 104 ASP A O 1
ATOM 783 N N . LEU A 1 105 ? 2.360 0.262 -16.879 1.00 59.62 105 LEU A N 1
ATOM 784 C CA . LEU A 1 105 ? 1.079 0.783 -17.377 1.00 59.62 105 LEU A CA 1
ATOM 785 C C . LEU A 1 105 ? -0.059 0.644 -16.352 1.00 59.62 105 LEU A C 1
ATOM 787 O O . LEU A 1 105 ? -1.030 1.406 -16.408 1.00 59.62 105 LEU A O 1
ATOM 791 N N . PHE A 1 106 ? 0.020 -0.338 -15.453 1.00 60.66 106 PHE A N 1
ATOM 792 C CA . PHE A 1 106 ? -1.025 -0.653 -14.478 1.00 60.66 106 PHE A CA 1
ATOM 793 C C . PHE A 1 106 ? -0.880 0.079 -13.142 1.00 60.66 106 PHE A C 1
ATOM 795 O O . PHE A 1 106 ? -1.907 0.261 -12.475 1.00 60.66 106 PHE A O 1
ATOM 802 N N . ASP A 1 107 ? 0.309 0.591 -12.809 1.00 57.88 107 ASP A N 1
ATOM 803 C CA . ASP A 1 107 ? 0.554 1.456 -11.639 1.00 57.88 107 ASP A CA 1
ATOM 804 C C . ASP A 1 107 ? -0.387 2.675 -11.605 1.00 57.88 107 ASP A C 1
ATOM 806 O O . ASP A 1 107 ? -0.758 3.198 -10.554 1.00 57.88 107 ASP A O 1
ATOM 810 N N . PHE A 1 108 ? -0.876 3.115 -12.767 1.00 58.12 108 PHE A N 1
ATOM 811 C CA . PHE A 1 108 ? -1.826 4.225 -12.864 1.00 58.12 108 PHE A CA 1
ATOM 812 C C . PHE A 1 108 ? -3.270 3.849 -12.497 1.00 58.12 108 PHE A C 1
ATOM 814 O O . PHE A 1 108 ? -4.093 4.730 -12.219 1.00 58.12 108 PHE A O 1
ATOM 821 N N . VAL A 1 109 ? -3.608 2.557 -12.519 1.00 59.03 109 VAL A N 1
ATOM 822 C CA . VAL A 1 109 ? -4.993 2.065 -12.480 1.00 59.03 109 VAL A CA 1
ATOM 823 C C . VAL A 1 109 ? -5.334 1.435 -11.131 1.00 59.03 109 VAL A C 1
ATOM 825 O O . VAL A 1 109 ? -6.442 1.642 -10.617 1.00 59.03 109 VAL A O 1
ATOM 828 N N . PHE A 1 110 ? -4.412 0.685 -10.521 1.00 68.81 110 PHE A N 1
ATOM 829 C CA . PHE A 1 110 ? -4.690 -0.042 -9.284 1.00 68.81 110 PHE A CA 1
ATOM 830 C C . PHE A 1 110 ? -4.080 0.636 -8.051 1.00 68.81 110 PHE A C 1
ATOM 832 O O . PHE A 1 110 ? -3.026 0.286 -7.56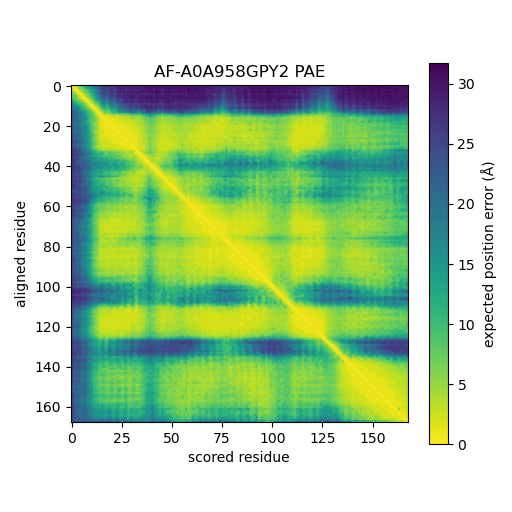5 1.00 68.81 110 PHE A O 1
ATOM 839 N N . LYS A 1 111 ? -4.819 1.585 -7.471 1.00 81.00 111 LYS A N 1
ATOM 840 C CA . LYS A 1 111 ? -4.402 2.331 -6.268 1.00 81.00 111 LYS A CA 1
ATOM 841 C C . LYS A 1 111 ? -4.569 1.518 -4.977 1.00 81.00 111 LYS A C 1
ATOM 843 O O . LYS A 1 111 ? -5.550 1.715 -4.242 1.00 81.00 111 LYS A O 1
ATOM 848 N N . ALA A 1 112 ? -3.706 0.525 -4.756 1.00 84.88 112 ALA A N 1
ATOM 849 C CA . ALA A 1 112 ? -3.811 -0.426 -3.647 1.00 84.88 112 ALA A CA 1
ATOM 850 C C . ALA A 1 112 ? -3.758 0.265 -2.276 1.00 84.88 112 ALA A C 1
ATOM 852 O O . ALA A 1 112 ? -4.611 -0.000 -1.417 1.00 84.88 112 ALA A O 1
ATOM 853 N N . ASN A 1 113 ? -2.841 1.218 -2.096 1.00 88.44 113 ASN A N 1
ATOM 854 C CA . ASN A 1 113 ? -2.676 1.963 -0.848 1.00 88.44 113 ASN A CA 1
ATOM 855 C C . ASN A 1 113 ? -3.908 2.814 -0.529 1.00 88.44 113 ASN A C 1
ATOM 857 O O . ASN A 1 113 ? -4.421 2.798 0.593 1.00 88.44 113 ASN A O 1
ATOM 861 N N . SER A 1 114 ? -4.460 3.488 -1.537 1.00 89.00 114 SER A N 1
ATOM 862 C CA . SER A 1 114 ? -5.672 4.305 -1.415 1.00 89.00 114 SER A CA 1
ATOM 863 C C . SER A 1 114 ? -6.898 3.459 -1.069 1.00 89.00 114 SER A C 1
ATOM 865 O O . SER A 1 114 ? -7.716 3.838 -0.225 1.00 89.00 114 SER A O 1
ATOM 867 N N . LYS A 1 115 ? -7.029 2.272 -1.678 1.00 89.31 115 LYS A N 1
ATOM 868 C CA . LYS A 1 115 ? -8.087 1.307 -1.332 1.00 89.31 115 LYS A CA 1
ATOM 869 C C . LYS A 1 115 ? -7.946 0.826 0.108 1.00 89.31 115 LYS A C 1
ATOM 871 O O . LYS A 1 115 ? -8.954 0.732 0.807 1.00 89.31 115 LYS A O 1
ATOM 876 N N . ASN A 1 116 ? -6.721 0.567 0.554 1.00 92.06 116 ASN A N 1
ATOM 877 C CA . ASN A 1 116 ? -6.416 0.126 1.911 1.00 92.06 116 ASN A CA 1
ATOM 878 C C . ASN A 1 116 ? -6.720 1.203 2.955 1.00 92.06 116 ASN A C 1
ATOM 880 O O . ASN A 1 116 ? -7.408 0.918 3.936 1.00 92.06 116 ASN A O 1
ATOM 884 N N . ALA A 1 117 ? -6.315 2.449 2.708 1.00 90.75 117 ALA A N 1
ATOM 885 C CA . ALA A 1 117 ? -6.659 3.585 3.561 1.00 90.75 117 ALA A CA 1
ATOM 886 C C . ALA A 1 117 ? -8.184 3.782 3.662 1.00 90.75 117 ALA A C 1
ATOM 888 O O . ALA A 1 117 ? -8.710 4.021 4.749 1.00 90.75 117 ALA A O 1
ATOM 889 N N . ARG A 1 118 ? -8.916 3.601 2.554 1.00 92.12 118 ARG A N 1
ATOM 890 C CA . ARG A 1 118 ? -10.385 3.667 2.542 1.00 92.12 118 ARG A CA 1
ATOM 891 C C . ARG A 1 118 ? -11.041 2.508 3.297 1.00 92.12 118 ARG A C 1
ATOM 893 O O . ARG A 1 118 ? -12.051 2.717 3.961 1.00 92.12 118 ARG A O 1
ATOM 900 N N . LEU A 1 119 ? -10.499 1.292 3.204 1.00 90.50 119 LEU A N 1
ATOM 901 C CA . LEU A 1 119 ? -10.978 0.149 3.990 1.00 90.50 119 LEU A CA 1
ATOM 902 C C . LEU A 1 119 ? -10.811 0.404 5.491 1.00 90.50 119 LEU A C 1
ATOM 904 O O . LEU A 1 119 ? -11.732 0.129 6.259 1.00 90.50 119 LEU A O 1
ATOM 908 N N . LEU A 1 120 ? -9.670 0.971 5.893 1.00 89.50 120 LEU A N 1
ATOM 909 C CA . LEU A 1 120 ? -9.432 1.378 7.274 1.00 89.50 120 LEU A CA 1
ATOM 910 C C . LEU A 1 120 ? -10.435 2.449 7.719 1.00 89.50 120 LEU A C 1
ATOM 912 O O . LEU A 1 120 ? -11.074 2.284 8.752 1.00 89.50 120 LEU A O 1
ATOM 916 N N . GLU A 1 121 ? -10.635 3.506 6.934 1.00 90.06 121 GLU A N 1
ATOM 917 C CA . GLU A 1 121 ? -11.626 4.549 7.232 1.00 90.06 121 GLU A CA 1
ATOM 918 C C . GLU A 1 121 ? -13.035 3.979 7.441 1.00 90.06 121 GLU A C 1
ATOM 920 O O . GLU A 1 121 ? -13.686 4.265 8.447 1.00 90.06 121 GLU A O 1
ATOM 925 N N . GLN A 1 122 ? -13.499 3.150 6.502 1.00 88.75 122 GLN A N 1
ATOM 926 C CA . GLN A 1 122 ? -14.822 2.530 6.566 1.00 88.75 122 GLN A CA 1
ATOM 927 C C . GLN A 1 122 ? -14.983 1.683 7.827 1.00 88.75 122 GLN A C 1
ATOM 929 O O . GLN A 1 122 ? -16.034 1.723 8.470 1.00 88.75 122 GLN A O 1
ATOM 934 N N . GLU A 1 123 ? -13.945 0.934 8.198 1.00 85.81 123 GLU A N 1
ATOM 935 C CA . GLU A 1 123 ? -13.934 0.141 9.422 1.00 85.81 123 GLU A CA 1
ATOM 936 C C . GLU A 1 123 ? -14.006 1.033 10.666 1.00 85.81 123 GLU A C 1
ATOM 938 O O . GLU A 1 123 ? -14.809 0.773 11.564 1.00 85.81 123 GLU A O 1
ATOM 943 N N . LEU A 1 124 ? -13.213 2.105 10.718 1.00 85.62 124 LEU A N 1
ATOM 944 C CA . LEU A 1 124 ? -13.195 3.036 11.846 1.00 85.62 124 LEU A CA 1
ATOM 945 C C . LEU A 1 124 ? -14.550 3.730 12.033 1.00 85.62 124 LEU A C 1
ATOM 947 O O . LEU A 1 124 ? -15.036 3.808 13.161 1.00 85.62 124 LEU A O 1
ATOM 951 N N . HIS A 1 125 ? -15.201 4.139 10.940 1.00 84.12 125 HIS A N 1
ATOM 952 C CA . HIS A 1 125 ? -16.552 4.711 10.968 1.00 84.12 125 HIS A CA 1
ATOM 953 C C . HIS A 1 125 ? -17.602 3.691 11.426 1.00 84.12 125 HIS A C 1
ATOM 955 O O . HIS A 1 125 ? -18.525 4.029 12.164 1.00 84.12 125 HIS A O 1
ATOM 961 N N . ARG A 1 126 ? -17.465 2.422 11.019 1.00 80.75 126 ARG A N 1
ATOM 962 C CA . ARG A 1 126 ? -18.399 1.348 11.390 1.00 80.75 126 ARG A CA 1
ATOM 963 C C . ARG A 1 126 ? -18.247 0.895 12.843 1.00 80.75 126 ARG A C 1
ATOM 965 O O . ARG A 1 126 ? -19.203 0.395 13.434 1.00 80.75 126 ARG A O 1
ATOM 972 N N . THR A 1 127 ? -17.052 1.039 13.408 1.00 73.19 127 THR A N 1
ATOM 973 C CA . THR A 1 127 ? -16.641 0.320 14.622 1.00 73.19 127 THR A CA 1
ATOM 974 C C . THR A 1 127 ? -16.199 1.262 15.735 1.00 73.19 127 THR A C 1
ATOM 976 O O . THR A 1 127 ? -15.281 0.918 16.483 1.00 73.19 127 THR A O 1
ATOM 979 N N . ALA A 1 128 ? -16.845 2.430 15.846 1.00 64.25 128 ALA A N 1
ATOM 980 C CA . ALA A 1 128 ? -16.591 3.507 16.812 1.00 64.25 128 ALA A CA 1
ATOM 981 C C . ALA A 1 128 ? -16.667 3.061 18.299 1.00 64.25 128 ALA A C 1
ATOM 983 O O . ALA A 1 128 ? -17.531 3.494 19.053 1.00 64.25 128 ALA A O 1
ATOM 984 N N . GLY A 1 129 ? -15.779 2.152 18.721 1.00 56.19 129 GLY A N 1
ATOM 985 C CA . GLY A 1 129 ? -15.669 1.611 20.078 1.00 56.19 129 GLY A CA 1
ATOM 986 C C . GLY A 1 129 ? -15.391 0.103 20.223 1.00 56.19 129 GLY A C 1
ATOM 987 O O . GLY A 1 129 ? -15.183 -0.340 21.346 1.00 56.19 129 GLY A O 1
ATOM 988 N N . LYS A 1 130 ? -15.356 -0.722 19.161 1.00 57.31 130 LYS A N 1
ATOM 989 C CA . LYS A 1 130 ? -15.038 -2.170 19.290 1.00 57.31 130 LYS A CA 1
ATOM 990 C C . LYS A 1 130 ? -13.698 -2.521 18.645 1.00 57.31 130 LYS A C 1
ATOM 992 O O . LYS A 1 130 ? -13.638 -2.902 17.483 1.00 57.31 130 LYS A O 1
ATOM 997 N N . ALA A 1 131 ? -12.608 -2.402 19.401 1.00 57.12 131 ALA A N 1
ATOM 998 C CA . ALA A 1 131 ? -11.331 -3.006 19.021 1.00 57.12 131 ALA A CA 1
ATOM 999 C C . ALA A 1 131 ? -11.458 -4.538 19.088 1.00 57.12 131 ALA A C 1
ATOM 1001 O O . ALA A 1 131 ? -11.681 -5.104 20.159 1.00 57.12 131 ALA A O 1
ATOM 1002 N N . ARG A 1 132 ? -11.351 -5.225 17.947 1.00 64.94 132 ARG A N 1
ATOM 1003 C CA . ARG A 1 132 ? -11.282 -6.692 17.911 1.00 64.94 132 ARG A CA 1
ATOM 1004 C C . ARG A 1 132 ? -9.806 -7.079 17.984 1.00 64.94 132 ARG A C 1
ATOM 1006 O O . ARG A 1 132 ? -9.124 -7.114 16.967 1.00 64.94 132 ARG A O 1
ATOM 1013 N N . ASN A 1 133 ? -9.306 -7.328 19.192 1.00 59.28 133 ASN A N 1
ATOM 1014 C CA . ASN A 1 133 ? -7.911 -7.710 19.392 1.00 59.28 133 ASN A CA 1
ATOM 1015 C C . ASN A 1 133 ? -7.705 -9.199 19.077 1.00 59.28 133 ASN A C 1
ATOM 1017 O O . ASN A 1 133 ? -7.870 -10.056 19.937 1.00 59.28 133 ASN A O 1
ATOM 1021 N N . ASP A 1 134 ? -7.346 -9.498 17.833 1.00 63.00 134 ASP A N 1
ATOM 1022 C CA . ASP A 1 134 ? -6.898 -10.822 17.412 1.00 63.00 134 ASP A CA 1
ATOM 1023 C C . ASP A 1 134 ? -5.426 -10.755 16.975 1.00 6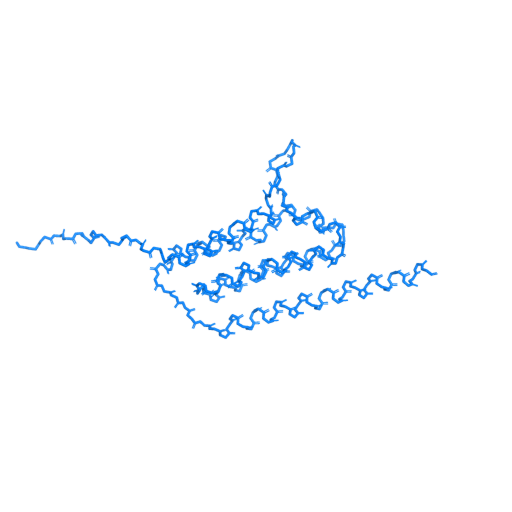3.00 134 ASP A C 1
ATOM 1025 O O . ASP A 1 134 ? -5.089 -10.858 15.792 1.00 63.00 134 ASP A O 1
ATOM 1029 N N . SER A 1 135 ? -4.525 -10.571 17.947 1.00 65.06 135 SER A N 1
ATOM 1030 C CA . SER A 1 135 ? -3.097 -10.291 17.719 1.00 65.06 135 SER A CA 1
ATOM 1031 C C . SER A 1 135 ? -2.355 -11.383 16.922 1.00 65.06 135 SER A C 1
ATOM 1033 O O . SER A 1 135 ? -1.338 -11.105 16.287 1.00 65.06 135 SER A O 1
ATOM 1035 N N . HIS A 1 136 ? -2.853 -12.624 16.904 1.00 70.94 136 HIS A N 1
ATOM 1036 C CA . HIS A 1 136 ? -2.248 -13.726 16.140 1.00 70.94 136 HIS A CA 1
ATOM 1037 C C . HIS A 1 136 ? -2.500 -13.634 14.628 1.00 70.94 136 HIS A C 1
ATOM 1039 O O . HIS A 1 136 ? -1.609 -13.947 13.839 1.00 70.94 136 HIS A O 1
ATOM 1045 N N . ALA A 1 137 ? -3.684 -13.176 14.211 1.00 71.62 137 ALA A N 1
ATOM 1046 C CA . ALA A 1 137 ? -4.007 -13.001 12.791 1.00 71.62 137 ALA A CA 1
ATOM 1047 C C . ALA A 1 137 ? -3.137 -11.901 12.161 1.00 71.62 137 ALA A C 1
ATOM 1049 O O . ALA A 1 137 ? -2.661 -12.027 11.042 1.00 71.62 137 ALA A O 1
ATOM 1050 N N . MET A 1 138 ? -2.853 -10.857 12.933 1.00 73.50 138 MET A N 1
ATOM 1051 C CA . MET A 1 138 ? -1.943 -9.781 12.557 1.00 73.50 138 MET A CA 1
ATOM 1052 C C . MET A 1 138 ? -0.504 -10.275 12.333 1.00 73.50 138 MET A C 1
ATOM 1054 O O . MET A 1 138 ? 0.070 -10.056 11.269 1.00 73.50 138 MET A O 1
ATOM 1058 N N . ARG A 1 139 ? 0.079 -10.980 13.317 1.00 82.25 139 ARG A N 1
ATOM 1059 C CA . ARG A 1 139 ? 1.468 -11.472 13.218 1.00 82.25 139 ARG A CA 1
ATOM 1060 C C . ARG A 1 139 ? 1.646 -12.451 12.059 1.00 82.25 139 ARG A C 1
ATOM 1062 O O . ARG A 1 139 ? 2.672 -12.415 11.391 1.00 82.25 139 ARG A O 1
ATOM 1069 N N . THR A 1 140 ? 0.645 -13.296 11.817 1.00 81.94 140 THR A N 1
ATOM 1070 C CA . THR A 1 140 ? 0.660 -14.250 10.700 1.00 81.94 140 THR A CA 1
ATOM 1071 C C . THR A 1 140 ? 0.525 -13.554 9.348 1.00 81.94 140 THR A C 1
ATOM 1073 O O . THR A 1 140 ? 1.300 -13.875 8.457 1.00 81.94 140 THR A O 1
ATOM 1076 N N . LEU A 1 141 ? -0.368 -12.567 9.197 1.00 82.38 141 LEU A N 1
ATOM 1077 C CA . LEU A 1 141 ? -0.517 -11.818 7.941 1.00 82.38 141 LEU A CA 1
ATOM 1078 C C . LEU A 1 141 ? 0.713 -10.969 7.610 1.00 82.38 141 LEU A C 1
ATOM 1080 O O . LEU A 1 141 ? 1.166 -10.999 6.472 1.00 82.38 141 LEU A O 1
ATOM 1084 N N . ILE A 1 142 ? 1.287 -10.258 8.587 1.00 81.25 142 ILE A N 1
ATOM 1085 C CA . ILE A 1 142 ? 2.523 -9.490 8.367 1.00 81.25 142 ILE A CA 1
ATOM 1086 C C . ILE A 1 142 ? 3.687 -10.427 8.049 1.00 81.25 142 ILE A C 1
ATOM 1088 O O . ILE A 1 142 ? 4.419 -10.181 7.097 1.00 81.25 142 ILE A O 1
ATOM 1092 N N . GLY A 1 143 ? 3.855 -11.505 8.822 1.00 86.19 143 GLY A N 1
ATOM 1093 C CA . GLY A 1 143 ? 4.910 -12.485 8.568 1.00 86.19 143 GLY A CA 1
ATOM 1094 C C . GLY A 1 143 ? 4.791 -13.098 7.173 1.00 86.19 143 GLY A C 1
ATOM 1095 O O . GLY A 1 143 ? 5.777 -13.166 6.448 1.00 86.19 143 GLY A O 1
ATOM 1096 N N . LEU A 1 144 ? 3.574 -13.468 6.767 1.00 87.38 144 LEU A N 1
ATOM 1097 C CA . LEU A 1 144 ? 3.291 -13.986 5.432 1.00 87.38 144 LEU A CA 1
ATOM 1098 C C . LEU A 1 144 ? 3.583 -12.949 4.343 1.00 87.38 144 LEU A C 1
ATOM 1100 O O . LEU A 1 144 ? 4.235 -13.286 3.360 1.00 87.38 144 LEU A O 1
ATOM 1104 N N . ALA A 1 145 ? 3.148 -11.699 4.527 1.00 82.50 145 ALA A N 1
ATOM 1105 C CA . ALA A 1 145 ? 3.426 -10.611 3.594 1.00 82.50 145 ALA A CA 1
ATOM 1106 C C . ALA A 1 145 ? 4.931 -10.414 3.397 1.00 82.50 145 ALA A C 1
ATOM 1108 O O . ALA A 1 145 ? 5.399 -10.400 2.264 1.00 82.50 145 ALA A O 1
ATOM 1109 N N . LEU A 1 146 ? 5.699 -10.354 4.488 1.00 83.12 146 LEU A N 1
ATOM 1110 C CA . LEU A 1 146 ? 7.154 -10.202 4.435 1.00 83.12 146 LEU A CA 1
ATOM 1111 C C . LEU A 1 146 ? 7.838 -11.379 3.735 1.00 83.12 146 LEU A C 1
ATOM 1113 O O . LEU A 1 146 ? 8.730 -11.164 2.920 1.00 83.12 146 LEU A O 1
ATOM 1117 N N . VAL A 1 147 ? 7.418 -12.614 4.026 1.00 89.12 147 VAL A N 1
ATOM 1118 C CA . VAL A 1 147 ? 7.960 -13.811 3.365 1.00 89.12 147 VAL A CA 1
ATOM 1119 C C . VAL A 1 147 ? 7.647 -13.797 1.871 1.00 89.12 147 VAL A C 1
ATOM 1121 O O . VAL A 1 147 ? 8.537 -14.065 1.072 1.00 89.12 147 VAL A O 1
ATOM 1124 N N . ILE A 1 148 ? 6.418 -13.454 1.478 1.00 86.31 148 ILE A N 1
ATOM 1125 C CA . ILE A 1 148 ? 6.038 -13.357 0.064 1.00 86.31 148 ILE A CA 1
ATOM 1126 C C . ILE A 1 148 ? 6.874 -12.289 -0.637 1.00 86.31 148 ILE A C 1
ATOM 1128 O O . ILE A 1 148 ? 7.477 -12.590 -1.661 1.00 86.31 148 ILE A O 1
ATOM 1132 N N . VAL A 1 149 ? 6.978 -11.085 -0.069 1.00 80.44 149 VAL A N 1
ATOM 1133 C CA . VAL A 1 149 ? 7.806 -10.007 -0.631 1.00 80.44 149 VAL A CA 1
ATOM 1134 C C . VAL A 1 149 ? 9.257 -10.467 -0.787 1.00 80.44 149 VAL A C 1
ATOM 1136 O O . VAL A 1 149 ? 9.835 -10.290 -1.854 1.00 80.44 149 VAL A O 1
ATOM 1139 N N . LEU A 1 150 ? 9.832 -11.132 0.220 1.00 84.56 150 LEU A N 1
ATOM 1140 C CA . LEU A 1 150 ? 11.199 -11.654 0.149 1.00 84.56 150 LEU A CA 1
ATOM 1141 C C . LEU A 1 150 ? 11.375 -12.685 -0.976 1.00 84.56 150 LEU A C 1
ATOM 1143 O O . LEU A 1 150 ? 12.355 -12.623 -1.715 1.00 84.56 150 LEU A O 1
ATOM 1147 N N . LEU A 1 151 ? 10.436 -13.625 -1.115 1.00 88.31 151 LEU A N 1
ATOM 1148 C CA . LEU A 1 151 ? 10.472 -14.639 -2.172 1.00 88.31 151 LEU A CA 1
ATOM 1149 C C . LEU A 1 151 ? 10.320 -14.021 -3.565 1.00 88.31 151 LEU A C 1
ATOM 1151 O O . LEU A 1 151 ? 10.990 -14.460 -4.496 1.00 88.31 151 LEU A O 1
ATOM 1155 N N . LEU A 1 152 ? 9.472 -13.001 -3.708 1.00 82.31 152 LEU A N 1
ATOM 1156 C CA . LEU A 1 152 ? 9.286 -12.283 -4.967 1.00 82.31 152 LEU A CA 1
ATOM 1157 C C . LEU A 1 152 ? 10.539 -11.498 -5.354 1.00 82.31 152 LEU A C 1
ATOM 1159 O O . LEU A 1 152 ? 11.013 -11.641 -6.478 1.00 82.31 152 LEU A O 1
ATOM 1163 N N . VAL A 1 153 ? 11.132 -10.761 -4.411 1.00 80.00 153 VAL A N 1
ATOM 1164 C CA . VAL A 1 153 ? 12.412 -10.066 -4.618 1.00 80.00 153 VAL A CA 1
ATOM 1165 C C . VAL A 1 153 ? 13.503 -11.060 -5.017 1.00 80.00 153 VAL A C 1
ATOM 1167 O O . VAL A 1 153 ? 14.212 -10.832 -5.995 1.00 80.00 153 VAL A O 1
ATOM 1170 N N . LEU A 1 154 ? 13.611 -12.197 -4.320 1.00 87.19 154 LEU A N 1
ATOM 1171 C CA . LEU A 1 154 ? 14.567 -13.250 -4.666 1.00 87.19 154 LEU A CA 1
ATOM 1172 C C . LEU A 1 154 ? 14.329 -13.793 -6.083 1.00 87.19 154 LEU A C 1
ATOM 1174 O O . LEU A 1 154 ? 15.282 -13.948 -6.841 1.00 87.19 154 LEU A O 1
ATOM 1178 N N . CYS A 1 155 ? 13.075 -14.060 -6.452 1.00 86.12 155 CYS A N 1
ATOM 1179 C CA . CYS A 1 155 ? 12.710 -14.537 -7.785 1.00 86.12 155 CYS A CA 1
ATOM 1180 C C . CYS A 1 155 ? 13.145 -13.548 -8.876 1.00 86.12 155 CYS A C 1
ATOM 1182 O O . CYS A 1 155 ? 13.825 -13.943 -9.823 1.00 86.12 155 CYS A O 1
ATOM 1184 N N . VAL A 1 156 ? 12.831 -12.258 -8.706 1.00 81.00 156 VAL A N 1
ATOM 1185 C CA . VAL A 1 156 ? 13.230 -11.191 -9.637 1.00 81.00 156 VAL A CA 1
ATOM 1186 C C . VAL A 1 156 ? 14.753 -11.127 -9.771 1.00 81.00 156 VAL A C 1
ATOM 1188 O O . VAL A 1 156 ? 15.267 -11.126 -10.888 1.00 81.00 156 VAL A O 1
ATOM 1191 N N . VAL A 1 157 ? 15.490 -11.154 -8.656 1.00 83.75 157 VAL A N 1
ATOM 1192 C CA . VAL A 1 157 ? 16.964 -11.147 -8.665 1.00 83.75 157 VAL A CA 1
ATOM 1193 C C . VAL A 1 157 ? 17.527 -12.354 -9.419 1.00 83.75 157 VAL A C 1
ATOM 1195 O O . VAL A 1 157 ? 18.430 -12.191 -10.239 1.00 83.75 157 VAL A O 1
ATOM 1198 N N . LEU A 1 158 ? 16.987 -13.556 -9.191 1.00 88.38 158 LEU A N 1
ATOM 1199 C CA . LEU A 1 158 ? 17.428 -14.769 -9.884 1.00 88.38 158 LEU A CA 1
ATOM 1200 C C . LEU A 1 158 ? 17.173 -14.687 -11.392 1.00 88.38 158 LEU A C 1
ATOM 1202 O O . LEU A 1 158 ? 18.084 -14.965 -12.171 1.00 88.38 158 LEU A O 1
ATOM 1206 N N . VAL A 1 159 ? 15.981 -14.250 -11.808 1.00 85.31 159 VAL A N 1
ATOM 1207 C CA . VAL A 1 159 ? 15.639 -14.069 -13.227 1.00 85.31 159 VAL A CA 1
ATOM 1208 C C . VAL A 1 159 ? 16.572 -13.054 -13.888 1.00 85.31 159 VAL A C 1
ATOM 1210 O O . VAL A 1 159 ? 17.150 -13.354 -14.932 1.00 85.31 159 VAL A O 1
ATOM 1213 N N . LEU A 1 160 ? 16.787 -11.890 -13.268 1.00 83.44 160 LEU A N 1
ATOM 1214 C CA . LEU A 1 160 ? 17.690 -10.865 -13.797 1.00 83.44 160 LEU A CA 1
ATOM 1215 C C . LEU A 1 160 ? 19.139 -11.365 -13.883 1.00 83.44 160 LEU A C 1
ATOM 1217 O O . LEU A 1 160 ? 19.805 -11.140 -14.891 1.00 83.44 160 LEU A O 1
ATOM 1221 N N . SER A 1 161 ? 19.616 -12.086 -12.863 1.00 85.56 161 SER A N 1
ATOM 1222 C CA . SER A 1 161 ? 20.966 -12.662 -12.859 1.00 85.56 161 SER A CA 1
ATOM 1223 C C . SER A 1 161 ? 21.161 -13.710 -13.960 1.00 85.56 161 SER A C 1
ATOM 1225 O O . SER A 1 161 ? 22.193 -13.708 -14.629 1.00 85.56 161 SER A O 1
ATOM 1227 N N . GLY A 1 162 ? 20.155 -14.557 -14.203 1.00 88.44 162 GLY A N 1
ATOM 1228 C CA . GLY A 1 162 ? 20.179 -15.553 -15.272 1.00 88.44 162 GLY A CA 1
ATOM 1229 C C . GLY A 1 162 ? 20.144 -14.922 -16.662 1.00 88.44 162 GLY A C 1
ATOM 1230 O O . GLY A 1 162 ? 20.884 -15.350 -17.542 1.00 88.44 162 GLY A O 1
ATOM 1231 N N . LEU A 1 163 ? 19.340 -13.869 -16.853 1.00 86.00 163 LEU A N 1
ATOM 1232 C CA . LEU A 1 163 ? 19.310 -13.105 -18.103 1.00 86.00 163 LEU A CA 1
ATOM 1233 C C . LEU A 1 163 ? 20.654 -12.423 -18.383 1.00 86.00 163 LEU A C 1
ATOM 1235 O O . LEU A 1 163 ? 21.151 -12.510 -19.500 1.00 86.00 163 LEU A O 1
ATOM 1239 N N . LEU A 1 164 ? 21.272 -11.799 -17.376 1.00 86.56 164 LEU A N 1
ATOM 1240 C CA . LEU A 1 164 ? 22.604 -11.199 -17.511 1.00 86.56 164 LEU A CA 1
ATOM 1241 C C . LEU A 1 164 ? 23.662 -12.242 -17.887 1.00 86.56 164 LEU A C 1
ATOM 1243 O O . LEU A 1 164 ? 24.441 -12.008 -18.804 1.00 86.56 164 LEU A O 1
ATOM 1247 N N . ALA A 1 165 ? 23.657 -13.402 -17.226 1.00 90.38 165 ALA A N 1
ATOM 1248 C CA . ALA A 1 165 ? 24.578 -14.497 -17.529 1.00 90.38 165 ALA A CA 1
ATOM 1249 C C . ALA A 1 165 ? 24.366 -15.112 -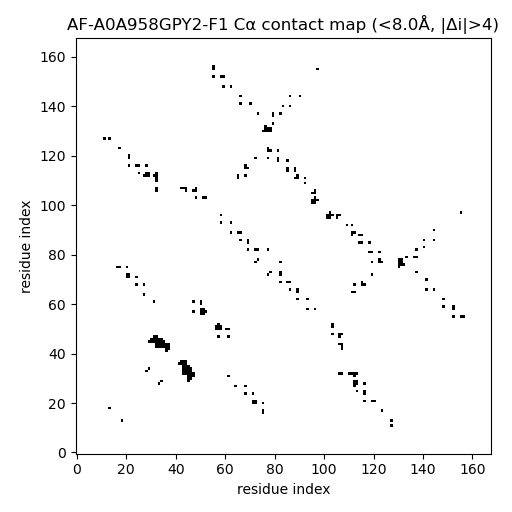18.924 1.00 90.38 165 ALA A C 1
ATOM 1251 O O . ALA A 1 165 ? 25.290 -15.700 -19.467 1.00 90.38 165 ALA A O 1
ATOM 1252 N N . ALA A 1 166 ? 23.165 -15.002 -19.497 1.00 87.88 166 ALA A N 1
ATOM 1253 C CA . ALA A 1 166 ? 22.874 -15.474 -20.849 1.00 87.88 166 ALA A CA 1
ATOM 1254 C C . ALA A 1 166 ? 23.290 -14.478 -21.949 1.00 87.88 166 ALA A C 1
ATOM 1256 O O . ALA A 1 166 ? 23.373 -14.863 -23.114 1.00 87.88 166 ALA A O 1
ATOM 1257 N N . VAL A 1 167 ? 23.494 -13.203 -21.597 1.00 86.44 167 VAL A N 1
ATOM 1258 C CA . VAL A 1 167 ? 23.844 -12.118 -22.532 1.00 86.44 167 VAL A CA 1
ATOM 1259 C C . VAL A 1 167 ? 25.351 -11.816 -22.541 1.00 86.44 167 VAL A C 1
ATOM 1261 O O . VAL A 1 167 ? 25.850 -11.306 -23.544 1.00 86.44 167 VAL A O 1
ATOM 1264 N N . LEU A 1 168 ? 26.060 -12.116 -21.447 1.00 85.12 168 LEU A N 1
ATOM 1265 C CA . LEU A 1 168 ? 27.520 -11.995 -21.296 1.00 85.12 168 LEU A CA 1
ATOM 1266 C C . LEU A 1 168 ? 28.255 -13.240 -21.809 1.00 85.12 168 LEU A C 1
ATOM 1268 O O . LEU A 1 168 ? 29.322 -13.050 -22.434 1.00 85.12 168 LEU A O 1
#

Sequence (168 aa):
MSKLQKPEGQVTVVDPEREAALARSRKLAELLDSTFQVPGTNFRIGVEAIIGLLPGVGDAVSSMLSTYILYEAARVGASRTTLVRMFGNILFDTLIGLIPLVGDLFDFVFKANSKNARLLEQELHRTAGKARNDSHAMRTLIGLALVIVLLLVLCVVLVLSGLLAAVL

Mean predicted aligned error: 9.76 Å

Secondary structure (DSSP, 8-state):
---------------HHHHHHHHHHHHHHHHHHHSEEPTTSS-EE-THHHHTTSTTHHHHHHHHHHHHHHHHHHHTT--HHHHHHHHHHHHHHHHHHTSTTTHHHHTTT--HHHHHHHHHHHHHHHTTT-----HHHHHHHHHHHHHHHHHHHHHHHHHHHHHHHHH-

Foldseek 3Di:
DDDPDDPPDPPLPLPPLLVVLLVVLQVLLCQQQFVDDDPPDRFGGHCLLVLLVDPLRSLLVSLVSLLVNLVSLVVQQFDLVLSVVLLVLSVVLSVQSLDPPRNSVCSRPRSSSNVSSVSSVVRSVVCSDDRPPPVVSSVVSSVVSVVVSVVSSVVRVVVVVVVVVVVD

Nearest PDB structures (foldseek):
  2hfi-assembly1_A  TM=2.881E-01  e=1.311E+00  Bacillus subtilis
  7kl9-assembly1_E  TM=3.018E-01  e=1.070E+00  Homo sapiens

Solvent-accessible surface area (backbone atoms only — not comparable to full-atom values): 9435 Å² total; per-residue (Å²): 137,84,79,89,73,73,85,80,76,80,69,78,78,70,52,67,68,50,54,52,39,50,53,52,28,40,53,50,15,40,41,40,39,45,63,42,70,45,88,95,56,93,51,38,41,19,52,43,69,65,41,49,74,39,81,65,57,16,58,52,55,49,52,53,56,48,47,46,44,54,47,43,39,48,73,62,23,48,46,69,70,57,52,52,52,37,51,49,37,51,53,53,47,56,60,46,54,69,37,83,81,50,18,83,65,41,61,65,72,60,49,40,44,48,52,36,34,50,52,44,49,54,48,53,71,73,41,83,82,63,68,50,85,55,70,65,62,52,55,52,51,53,52,48,50,54,51,50,53,50,52,51,46,50,50,52,52,51,54,52,52,52,53,50,66,74,75,108

pLDDT: mean 77.34, std 12.26, range [43.34, 92.12]

Radius of gyration: 19.87 Å; Cα contacts (8 Å, |Δi|>4): 163; chains: 1; bounding box: 72×33×56 Å